Protein AF-A0A524AMK2-F1 (afdb_monomer_lite)

Foldseek 3Di:
DPPLVVVLVLLVVLCVVPVPDQLVVSQVVCCVPPVDGDDSVSSVVSCVVVVSHPDSPVVVVVVVVVVVCVVPPPDPDDDDDDDPDVPSPDDFDWDWDDDPNDIDIDGPDDPPPDD

Radius of gyration: 29.1 Å; chains: 1; bounding box: 71×44×51 Å

Secondary structure (DSSP, 8-state):
--HHHHHHHHHHHHHHH-TT--HHHHHHHHHHHHS----HHHHHHHHHHTT--S-HHHHHHHHHHHHHHHHS----S------SSTTTT-----EEEEETTEEEEE---------

pLDDT: mean 81.06, std 16.81, range [37.31, 97.0]

Sequence (115 aa):
MGGTLIQEERIRHLRNRHPYYGKKKLKVLYEKEYSEEISTWKIKRVIRRHKLYPDKRKADKISRKRARARQKPRKRITPLVKEGRPCFLFHIDTIVIYWDSLKRSILPQWTTLAS

Structure (mmCIF, N/CA/C/O backbone):
data_AF-A0A524AMK2-F1
#
_entry.id   AF-A0A524AMK2-F1
#
loop_
_atom_site.group_PDB
_atom_site.id
_atom_site.type_symbol
_atom_site.label_atom_id
_atom_site.label_alt_id
_atom_site.label_comp_id
_atom_site.label_asym_id
_atom_site.label_entity_id
_atom_site.label_seq_id
_atom_site.pdbx_PDB_ins_code
_atom_site.Cartn_x
_atom_site.Cartn_y
_atom_site.Cartn_z
_atom_site.occupancy
_atom_site.B_iso_or_equiv
_atom_site.auth_seq_id
_atom_site.auth_comp_id
_atom_site.auth_asym_id
_atom_site.auth_atom_id
_atom_site.pdbx_PDB_model_num
ATOM 1 N N . MET A 1 1 ? -4.820 -16.953 15.988 1.00 42.00 1 MET A N 1
ATOM 2 C CA . MET A 1 1 ? -4.790 -16.011 14.838 1.00 42.00 1 MET A CA 1
ATOM 3 C C . MET A 1 1 ? -6.073 -15.153 14.744 1.00 42.00 1 MET A C 1
ATOM 5 O O . MET A 1 1 ? -6.616 -14.991 13.661 1.00 42.00 1 MET A O 1
ATOM 9 N N . GLY A 1 2 ? -6.575 -14.587 15.855 1.00 48.44 2 GLY A N 1
ATOM 10 C CA . GLY A 1 2 ? -7.892 -13.910 15.891 1.00 48.44 2 GLY A CA 1
ATOM 11 C C . GLY A 1 2 ? -7.872 -12.379 15.752 1.00 48.44 2 GLY A C 1
ATOM 12 O O . GLY A 1 2 ? -8.796 -11.802 15.186 1.00 48.44 2 GLY A O 1
ATOM 13 N N . GLY A 1 3 ? -6.800 -11.701 16.183 1.00 62.31 3 GLY A N 1
ATOM 14 C CA . GLY A 1 3 ? -6.765 -10.226 16.212 1.00 62.31 3 GLY A CA 1
ATOM 15 C C . GLY A 1 3 ? -6.806 -9.556 14.832 1.00 62.31 3 GLY A C 1
ATOM 16 O O . GLY A 1 3 ? -7.212 -8.408 14.687 1.00 62.31 3 GLY A O 1
ATOM 17 N N . THR A 1 4 ? -6.430 -10.278 13.776 1.00 75.50 4 THR A N 1
ATOM 18 C CA . THR A 1 4 ? -6.281 -9.708 12.433 1.00 75.50 4 THR A CA 1
ATOM 19 C C . THR A 1 4 ? -7.614 -9.448 11.726 1.00 75.50 4 THR A C 1
ATOM 21 O O . THR A 1 4 ? -7.693 -8.507 10.935 1.00 75.50 4 THR A O 1
ATOM 24 N N . LEU A 1 5 ? -8.638 -10.265 11.998 1.00 86.94 5 LEU A N 1
ATOM 25 C CA . LEU A 1 5 ? -9.958 -10.165 11.363 1.00 86.94 5 LEU A CA 1
ATOM 26 C C . LEU A 1 5 ? -10.779 -9.016 11.955 1.00 86.94 5 LEU A C 1
ATOM 28 O O . LEU A 1 5 ? -11.354 -8.230 11.205 1.00 86.94 5 LEU A O 1
ATOM 32 N N . ILE A 1 6 ? -10.730 -8.854 13.280 1.00 92.81 6 ILE A N 1
ATOM 33 C CA . ILE A 1 6 ? -11.409 -7.766 13.998 1.00 92.81 6 ILE A CA 1
ATOM 34 C C . ILE A 1 6 ? -10.860 -6.405 13.548 1.00 92.81 6 ILE A C 1
ATOM 36 O O . ILE A 1 6 ? -11.624 -5.509 13.189 1.00 92.81 6 ILE A O 1
ATOM 40 N N . GLN A 1 7 ? -9.531 -6.254 13.473 1.00 92.88 7 GLN A N 1
ATOM 41 C CA . GLN A 1 7 ? -8.903 -5.039 12.935 1.00 92.88 7 GLN A CA 1
ATOM 42 C C . GLN A 1 7 ? -9.348 -4.754 11.492 1.00 92.88 7 GLN A C 1
ATOM 44 O O . GLN A 1 7 ? -9.577 -3.606 11.110 1.00 92.88 7 GLN A O 1
ATOM 49 N N . GLU A 1 8 ? -9.462 -5.796 10.666 1.00 94.50 8 GLU A N 1
ATOM 50 C CA . GLU A 1 8 ? -9.892 -5.672 9.274 1.00 94.50 8 GLU A CA 1
ATOM 51 C C . GLU A 1 8 ? -11.348 -5.192 9.181 1.00 94.50 8 GLU A C 1
ATOM 53 O O . GLU A 1 8 ? -11.632 -4.284 8.399 1.00 94.50 8 GLU A O 1
ATOM 58 N N . GLU A 1 9 ? -12.248 -5.711 10.015 1.00 94.56 9 GLU A N 1
ATOM 59 C CA . GLU A 1 9 ? -13.633 -5.237 10.149 1.00 94.56 9 GLU A CA 1
ATOM 60 C C . GLU A 1 9 ? -13.740 -3.791 10.603 1.00 94.56 9 GLU A C 1
ATOM 62 O O . GLU A 1 9 ? -14.403 -2.991 9.939 1.00 94.56 9 GLU A O 1
ATOM 67 N N . ARG A 1 10 ? -13.024 -3.425 11.664 1.00 95.12 10 ARG A N 1
ATOM 68 C CA . ARG A 1 10 ? -12.977 -2.048 12.170 1.00 95.12 10 ARG A CA 1
ATOM 69 C C . ARG A 1 10 ? -12.504 -1.070 11.094 1.00 95.12 10 ARG A C 1
ATOM 71 O O . ARG A 1 10 ? -13.116 -0.022 10.890 1.00 95.12 10 ARG A O 1
ATOM 78 N N . ILE A 1 11 ? -11.472 -1.431 10.321 1.00 95.31 11 ILE A N 1
ATOM 79 C CA . ILE A 1 11 ? -11.009 -0.615 9.186 1.00 95.31 11 ILE A CA 1
ATOM 80 C C . ILE A 1 11 ? -12.083 -0.511 8.095 1.00 95.31 11 ILE A C 1
ATOM 82 O O . ILE A 1 11 ? -12.270 0.576 7.542 1.00 95.31 11 ILE A O 1
ATOM 86 N N . ARG A 1 12 ? -12.781 -1.608 7.759 1.00 95.38 12 ARG A N 1
ATOM 87 C CA . ARG A 1 12 ? -13.887 -1.578 6.782 1.00 95.38 12 ARG A CA 1
ATOM 88 C C . ARG A 1 12 ? -14.986 -0.620 7.244 1.00 95.38 12 ARG A C 1
ATOM 90 O O . ARG A 1 12 ? -15.415 0.227 6.463 1.00 95.38 12 ARG A O 1
ATOM 97 N N . HIS A 1 13 ? -15.372 -0.701 8.514 1.00 95.25 13 HIS A N 1
ATOM 98 C CA . HIS A 1 13 ? -16.393 0.155 9.110 1.00 95.25 13 HIS A CA 1
ATOM 99 C C . HIS A 1 13 ? -15.987 1.640 9.096 1.00 95.25 13 HIS A C 1
ATOM 101 O O . HIS A 1 13 ? -16.718 2.483 8.574 1.00 95.25 13 HIS A O 1
ATOM 107 N N . LEU A 1 14 ? -14.775 1.966 9.562 1.00 95.56 14 LEU A N 1
ATOM 108 C CA . LEU A 1 14 ? -14.223 3.328 9.509 1.00 95.56 14 LEU A CA 1
ATOM 109 C C . LEU A 1 14 ? -14.156 3.881 8.083 1.00 95.56 14 LEU A C 1
ATOM 111 O O . LEU A 1 14 ? -14.456 5.052 7.848 1.00 95.56 14 LEU A O 1
ATOM 115 N N . ARG A 1 15 ? -13.771 3.046 7.115 1.00 94.75 15 ARG A N 1
ATOM 116 C CA . ARG A 1 15 ? -13.674 3.452 5.712 1.00 94.75 15 ARG A CA 1
ATOM 117 C C . ARG A 1 15 ? -15.039 3.737 5.090 1.00 94.75 15 ARG A C 1
ATOM 119 O O . ARG A 1 15 ? -15.126 4.653 4.278 1.00 94.75 15 ARG A O 1
ATOM 126 N N . ASN A 1 16 ? -16.067 2.979 5.465 1.00 93.50 16 ASN A N 1
ATOM 127 C CA . ASN A 1 16 ? -17.433 3.199 4.997 1.00 93.50 16 ASN A CA 1
ATOM 128 C C . ASN A 1 16 ? -18.031 4.488 5.579 1.00 93.50 16 ASN A C 1
ATOM 130 O O . ASN A 1 16 ? -18.644 5.242 4.831 1.00 93.50 16 ASN A O 1
ATOM 134 N N . ARG A 1 17 ? -17.787 4.791 6.865 1.00 95.06 17 ARG A N 1
ATOM 135 C CA . ARG A 1 17 ? -18.200 6.069 7.483 1.00 95.06 17 ARG A CA 1
ATOM 136 C C . ARG A 1 17 ? -17.445 7.274 6.913 1.00 95.06 17 ARG A C 1
ATOM 138 O O . ARG A 1 17 ? -18.022 8.342 6.734 1.00 95.06 17 ARG A O 1
ATOM 145 N N . HIS A 1 18 ? -16.159 7.108 6.593 1.00 94.81 18 HIS A N 1
ATOM 146 C CA . HIS A 1 18 ? -15.297 8.185 6.092 1.00 94.81 18 HIS A CA 1
ATOM 147 C C . HIS A 1 18 ? -14.610 7.821 4.762 1.00 94.81 18 HIS A C 1
ATOM 149 O O . HIS A 1 18 ? -13.387 7.612 4.714 1.00 94.81 18 HIS A O 1
ATOM 155 N N . PRO A 1 19 ? -15.359 7.790 3.643 1.00 91.81 19 PRO A N 1
ATOM 156 C CA . PRO A 1 19 ? -14.837 7.340 2.353 1.00 91.81 19 PRO A CA 1
ATOM 157 C C . PRO A 1 19 ? -13.667 8.207 1.854 1.00 91.81 19 PRO A C 1
ATOM 159 O O . PRO A 1 19 ? -12.672 7.688 1.339 1.00 91.81 19 PRO A O 1
ATOM 162 N N . TYR A 1 20 ? -13.723 9.523 2.061 1.00 93.50 20 TYR A N 1
ATOM 163 C CA . TYR A 1 20 ? -12.722 10.469 1.550 1.00 93.50 20 TYR A CA 1
ATOM 164 C C . TYR A 1 20 ? -11.467 10.603 2.421 1.00 93.50 20 TYR A C 1
ATOM 166 O O . TYR A 1 20 ? -10.501 11.256 2.022 1.00 93.50 20 TYR A O 1
ATOM 174 N N . TYR A 1 21 ? -11.427 9.980 3.600 1.00 94.44 21 TYR A N 1
ATOM 175 C CA . TYR A 1 21 ? -10.309 10.170 4.521 1.00 94.44 21 TYR A CA 1
ATOM 176 C C . TYR A 1 21 ? -9.077 9.379 4.087 1.00 94.44 21 TYR A C 1
ATOM 178 O O . TYR A 1 21 ? -9.145 8.231 3.656 1.00 94.44 21 TYR A O 1
ATOM 186 N N . GLY A 1 22 ? -7.904 10.001 4.188 1.00 92.12 22 GLY A N 1
ATOM 187 C CA . GLY A 1 22 ? -6.638 9.328 3.917 1.00 92.12 22 GLY A CA 1
ATOM 188 C C . GLY A 1 22 ? -6.249 8.356 5.034 1.00 92.12 22 GLY A C 1
ATOM 189 O O . GLY A 1 22 ? -6.708 8.465 6.167 1.00 92.12 22 GLY A O 1
ATOM 190 N N . LYS A 1 23 ? -5.300 7.458 4.743 1.00 92.81 23 LYS A N 1
ATOM 191 C CA . LYS A 1 23 ? -4.764 6.480 5.712 1.00 92.81 23 LYS A CA 1
ATOM 192 C C . LYS A 1 23 ? -4.260 7.095 7.031 1.00 92.81 23 LYS A C 1
ATOM 194 O O . LYS A 1 23 ? -4.332 6.434 8.053 1.00 92.81 23 LYS A O 1
ATOM 199 N N . LYS A 1 24 ? -3.747 8.336 7.004 1.00 95.94 24 LYS A N 1
ATOM 200 C CA . LYS A 1 24 ? -3.266 9.047 8.203 1.00 95.94 24 LYS A CA 1
ATOM 201 C C . LYS A 1 24 ? -4.431 9.459 9.110 1.00 95.94 24 LYS A C 1
ATOM 203 O O . LYS A 1 24 ? -4.402 9.156 10.290 1.00 95.94 24 LYS A O 1
ATOM 208 N N . LYS A 1 25 ? -5.482 10.063 8.540 1.00 96.50 25 LYS A N 1
ATOM 209 C CA . LYS A 1 25 ? -6.698 10.432 9.285 1.00 96.50 25 LYS A CA 1
ATOM 210 C C . LYS A 1 25 ? -7.412 9.199 9.845 1.00 96.50 25 LYS A C 1
ATOM 212 O O . LYS A 1 25 ? -7.840 9.209 10.987 1.00 96.50 25 LYS A O 1
ATOM 217 N N . LEU A 1 26 ? -7.482 8.121 9.058 1.00 95.81 26 LEU A N 1
ATOM 218 C CA . LEU A 1 26 ? -8.061 6.855 9.513 1.00 95.81 26 LEU A CA 1
ATOM 219 C C . LEU A 1 26 ? -7.263 6.212 10.659 1.00 95.81 26 LEU A C 1
ATOM 221 O O . LEU A 1 26 ? -7.884 5.613 11.522 1.00 95.81 26 LEU A O 1
ATOM 225 N N . LYS A 1 27 ? -5.926 6.353 10.690 1.00 97.00 27 LYS A N 1
ATOM 226 C CA . LYS A 1 27 ? -5.097 5.891 11.820 1.00 97.00 27 LYS A CA 1
ATOM 227 C C . LYS A 1 27 ? -5.489 6.616 13.113 1.00 97.00 27 LYS A C 1
ATOM 229 O O . LYS A 1 27 ? -5.815 5.954 14.084 1.00 97.00 27 LYS A O 1
ATOM 234 N N . VAL A 1 28 ? -5.554 7.949 13.073 1.00 96.88 28 VAL A N 1
ATOM 235 C CA . VAL A 1 28 ? -5.929 8.773 14.239 1.00 96.88 28 VAL A CA 1
ATOM 236 C C . VAL A 1 28 ? -7.330 8.424 14.754 1.00 96.88 28 VAL A C 1
ATOM 238 O O . VAL A 1 28 ? -7.535 8.299 15.955 1.00 96.88 28 VAL A O 1
ATOM 241 N N . LEU A 1 29 ? -8.302 8.233 13.855 1.00 96.44 29 LEU A N 1
ATOM 242 C CA . LEU A 1 29 ? -9.655 7.826 14.253 1.00 96.44 29 LEU A CA 1
ATOM 243 C C . LEU A 1 29 ? -9.689 6.420 14.858 1.00 96.44 29 LEU A C 1
ATOM 245 O O . LEU A 1 29 ? -10.411 6.200 15.822 1.00 96.44 29 LEU A O 1
ATOM 249 N N . TYR A 1 30 ? -8.913 5.489 14.301 1.00 96.56 30 TYR A N 1
ATOM 250 C CA . TYR A 1 30 ? -8.821 4.127 14.817 1.00 96.56 30 TYR A CA 1
ATOM 251 C C . TYR A 1 30 ? -8.262 4.113 16.244 1.00 96.56 30 TYR A C 1
ATOM 253 O O . TYR A 1 30 ? -8.856 3.501 17.124 1.00 96.56 30 TYR A O 1
ATOM 261 N N . GLU A 1 31 ? -7.167 4.835 16.482 1.00 96.12 31 GLU A N 1
ATOM 262 C CA . GLU A 1 31 ? -6.553 4.959 17.810 1.00 96.12 31 GLU A CA 1
ATOM 263 C C . GLU A 1 31 ? -7.505 5.600 18.820 1.00 96.12 31 GLU A C 1
ATOM 265 O O . GLU A 1 31 ? -7.586 5.152 19.958 1.00 96.12 31 GLU A O 1
ATOM 270 N N . LYS A 1 32 ? -8.277 6.606 18.394 1.00 96.25 32 LYS A N 1
ATOM 271 C CA . LYS A 1 32 ? -9.258 7.272 19.256 1.00 96.25 32 LYS A CA 1
ATOM 272 C C . LYS A 1 32 ? -10.451 6.378 19.619 1.00 96.25 32 LYS A C 1
ATOM 274 O O . LYS A 1 32 ? -10.952 6.482 20.729 1.00 96.25 32 LYS A O 1
ATOM 279 N N . GLU A 1 33 ? -10.936 5.554 18.690 1.00 96.25 33 GLU A N 1
ATOM 280 C CA . GLU A 1 33 ? -12.153 4.745 18.880 1.00 96.25 33 GLU A CA 1
ATOM 281 C C . GLU A 1 33 ? -11.876 3.380 19.526 1.00 96.25 33 GLU A C 1
ATOM 283 O O . GLU A 1 33 ? -12.716 2.880 20.268 1.00 96.25 33 GLU A O 1
ATOM 288 N N . TYR A 1 34 ? -10.711 2.780 19.264 1.00 94.06 34 TYR A N 1
ATOM 289 C CA . TYR A 1 34 ? -10.377 1.426 19.728 1.00 94.06 34 TYR A CA 1
ATOM 290 C C . TYR A 1 34 ? -9.195 1.373 20.701 1.00 94.06 34 TYR A C 1
ATOM 292 O O . TYR A 1 34 ? -8.828 0.275 21.115 1.00 94.06 34 TYR A O 1
ATOM 300 N N . SER A 1 35 ? -8.586 2.520 21.036 1.00 94.00 35 SER A N 1
ATOM 301 C CA . SER A 1 35 ? -7.430 2.629 21.946 1.00 94.00 35 SER A CA 1
ATOM 302 C C . SER A 1 35 ? -6.275 1.683 21.592 1.00 94.00 35 SER A C 1
ATOM 304 O O . SER A 1 35 ? -5.538 1.217 22.454 1.00 94.00 35 SER A O 1
ATOM 306 N N . GLU A 1 36 ? -6.123 1.392 20.301 1.00 93.56 36 GLU A N 1
ATOM 307 C CA . GLU A 1 36 ? -5.171 0.426 19.764 1.00 93.56 36 GLU A CA 1
ATOM 308 C C . GLU A 1 36 ? -4.392 1.080 18.619 1.00 93.56 36 GLU A C 1
ATOM 310 O O . GLU A 1 36 ? -4.980 1.688 17.719 1.00 93.56 36 GLU A O 1
ATOM 315 N N . GLU A 1 37 ? -3.065 0.939 18.621 1.00 92.38 37 GLU A N 1
ATOM 316 C CA . GLU A 1 37 ? -2.243 1.435 17.522 1.00 92.38 37 GLU A CA 1
ATOM 317 C C . GLU A 1 37 ? -2.354 0.523 16.295 1.00 92.38 37 GLU A C 1
ATOM 319 O O . GLU A 1 37 ? -2.238 -0.703 16.362 1.00 92.38 37 GLU A O 1
ATOM 324 N N . ILE A 1 38 ? -2.503 1.142 15.122 1.00 93.88 38 ILE A N 1
ATOM 325 C CA . ILE A 1 38 ? -2.486 0.428 13.851 1.00 93.88 38 ILE A CA 1
ATOM 326 C C . ILE A 1 38 ? -1.540 1.075 12.847 1.00 93.88 38 ILE A C 1
ATOM 328 O O . ILE A 1 38 ? -1.508 2.290 12.628 1.00 93.88 38 ILE A O 1
ATOM 332 N N . SER A 1 39 ? -0.774 0.240 12.143 1.00 94.12 39 SER A N 1
ATOM 333 C CA . SER A 1 39 ? 0.104 0.749 11.097 1.00 94.12 39 SER A CA 1
ATOM 334 C C . SER A 1 39 ? -0.710 1.310 9.924 1.00 94.12 39 SER A C 1
ATOM 336 O O . SER A 1 39 ? -1.646 0.693 9.402 1.00 94.12 39 SER A O 1
ATOM 338 N N . THR A 1 40 ? -0.294 2.470 9.403 1.00 95.38 40 THR A N 1
ATOM 339 C CA . THR A 1 40 ? -0.928 3.052 8.200 1.00 95.38 40 THR A CA 1
ATOM 340 C C . THR A 1 40 ? -0.853 2.115 6.988 1.00 95.38 40 THR A C 1
ATOM 342 O O . THR A 1 40 ? -1.645 2.219 6.044 1.00 95.38 40 THR A O 1
ATOM 345 N N . TRP A 1 41 ? 0.114 1.196 7.000 1.00 94.62 41 TRP A N 1
ATOM 346 C CA . TRP A 1 41 ? 0.315 0.193 5.971 1.00 94.62 41 TRP A CA 1
ATOM 347 C C . TRP A 1 41 ? -0.744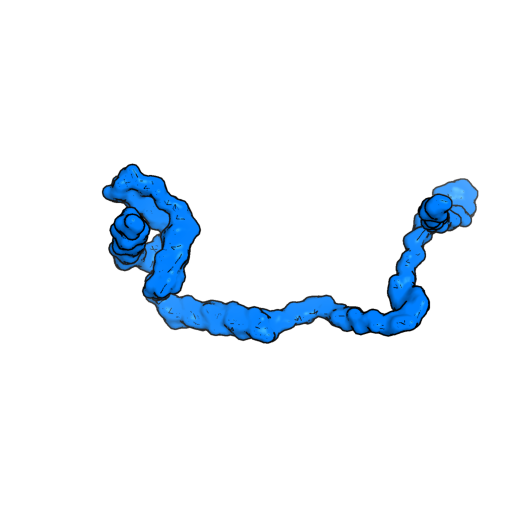 -0.915 6.053 1.00 94.62 41 TRP A C 1
ATOM 349 O O . TRP A 1 41 ? -1.284 -1.300 5.014 1.00 94.62 41 TRP A O 1
ATOM 359 N N . LYS A 1 42 ? -1.133 -1.348 7.261 1.00 93.81 42 LYS A N 1
ATOM 360 C CA . LYS A 1 42 ? -2.249 -2.280 7.487 1.00 93.81 42 LYS A CA 1
ATOM 361 C C . LYS A 1 42 ? -3.566 -1.716 6.953 1.00 93.81 42 LYS A C 1
ATOM 363 O O . LYS A 1 42 ? -4.208 -2.376 6.137 1.00 93.81 42 LYS A O 1
ATOM 368 N N . ILE A 1 43 ? -3.894 -0.463 7.282 1.00 94.75 43 ILE A N 1
ATOM 369 C CA . ILE A 1 43 ? -5.071 0.245 6.738 1.00 94.75 43 ILE A CA 1
ATOM 370 C C . ILE A 1 43 ? -5.036 0.253 5.203 1.00 94.75 43 ILE A C 1
ATOM 372 O O . ILE A 1 43 ? -6.005 -0.113 4.534 1.00 94.75 43 ILE A O 1
ATOM 376 N N . LYS A 1 44 ? -3.891 0.623 4.613 1.00 94.19 44 LYS A N 1
ATOM 377 C CA . LYS A 1 44 ? -3.718 0.644 3.152 1.00 94.19 44 LYS A CA 1
ATOM 378 C C . LYS A 1 44 ? -3.888 -0.748 2.530 1.00 94.19 44 LYS A C 1
ATOM 380 O O . LYS A 1 44 ? -4.454 -0.841 1.440 1.00 94.19 44 LYS A O 1
ATOM 385 N N . ARG A 1 45 ? -3.400 -1.812 3.180 1.00 94.38 45 ARG A N 1
ATOM 386 C CA . ARG A 1 45 ? -3.544 -3.203 2.719 1.00 94.38 45 ARG A CA 1
ATOM 387 C C . ARG A 1 45 ? -5.018 -3.616 2.709 1.00 94.38 45 ARG A C 1
ATOM 389 O O . ARG A 1 45 ? -5.473 -4.112 1.682 1.00 94.38 45 ARG A O 1
ATOM 396 N N . VAL A 1 46 ? -5.765 -3.333 3.778 1.00 94.69 46 VAL A N 1
ATOM 397 C CA . VAL A 1 46 ? -7.203 -3.649 3.883 1.00 94.69 46 VAL A CA 1
ATOM 398 C C . VAL A 1 46 ? -8.019 -2.913 2.817 1.00 94.69 46 VAL A C 1
ATOM 400 O O . VAL A 1 46 ? -8.742 -3.553 2.056 1.00 94.69 46 VAL A O 1
ATOM 403 N N . ILE A 1 47 ? -7.829 -1.596 2.659 1.00 93.62 47 ILE A N 1
ATOM 404 C CA . ILE A 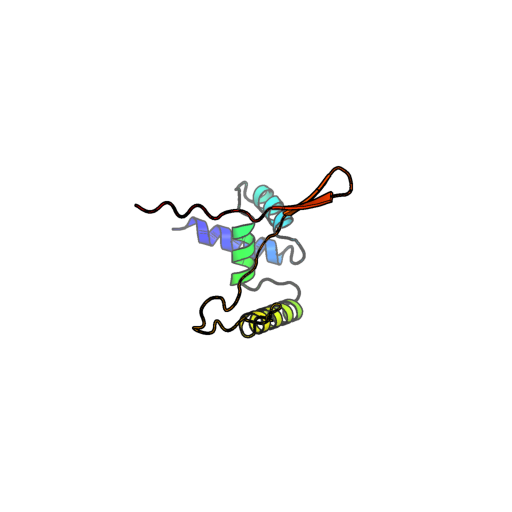1 47 ? -8.534 -0.805 1.629 1.00 93.62 47 ILE A CA 1
ATOM 405 C C . ILE A 1 47 ? -8.275 -1.359 0.220 1.00 93.62 47 ILE A C 1
ATOM 407 O O . ILE A 1 47 ? -9.189 -1.403 -0.601 1.00 93.62 47 ILE A O 1
ATOM 411 N N . ARG A 1 48 ? -7.039 -1.790 -0.074 1.00 91.94 48 ARG A N 1
ATOM 412 C CA . ARG A 1 48 ? -6.684 -2.387 -1.374 1.00 91.94 48 ARG A CA 1
ATOM 413 C C . ARG A 1 48 ? -7.329 -3.753 -1.580 1.00 91.94 48 ARG A C 1
ATOM 415 O O . ARG A 1 48 ? -7.830 -4.000 -2.671 1.00 91.94 48 ARG A O 1
ATOM 422 N N . ARG A 1 49 ? -7.299 -4.617 -0.560 1.00 92.75 49 ARG A N 1
ATOM 423 C CA . ARG A 1 49 ? -7.858 -5.976 -0.614 1.00 92.75 49 ARG A CA 1
ATOM 424 C C . ARG A 1 49 ? -9.362 -5.943 -0.885 1.00 92.75 49 ARG A C 1
ATOM 426 O O . ARG A 1 49 ? -9.826 -6.642 -1.774 1.00 92.75 49 ARG A O 1
ATOM 433 N N . HIS A 1 50 ? -10.080 -5.057 -0.194 1.00 92.12 50 HIS A N 1
ATOM 434 C CA . HIS A 1 50 ? -11.538 -4.904 -0.299 1.00 92.12 50 HIS A CA 1
ATOM 435 C C . HIS A 1 50 ? -11.995 -3.863 -1.329 1.00 92.12 50 HIS A C 1
ATOM 437 O O . HIS A 1 50 ? -13.184 -3.590 -1.444 1.00 92.12 50 HIS A O 1
ATOM 443 N N . LYS A 1 51 ? -11.065 -3.249 -2.075 1.00 90.94 51 LYS A N 1
ATOM 444 C CA . LYS A 1 51 ? -11.347 -2.217 -3.092 1.00 90.94 51 LYS A CA 1
ATOM 445 C C . LYS A 1 51 ? -12.246 -1.069 -2.583 1.00 90.94 51 LYS A C 1
ATOM 447 O O . LYS A 1 51 ? -13.093 -0.564 -3.320 1.00 90.94 51 LYS A O 1
ATOM 452 N N . LEU A 1 52 ? -12.035 -0.617 -1.342 1.00 91.94 52 LEU A N 1
ATOM 453 C CA . LEU A 1 52 ? -12.845 0.417 -0.670 1.00 91.94 52 LEU A CA 1
ATOM 454 C C . L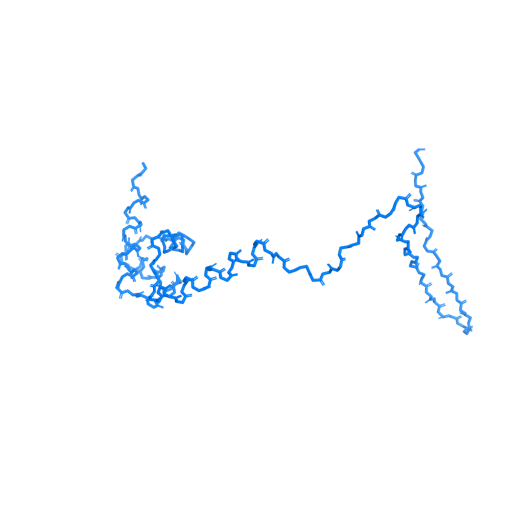EU A 1 52 ? -12.470 1.843 -1.115 1.00 91.94 52 LEU A C 1
ATOM 456 O O . LEU A 1 52 ? -12.002 2.682 -0.333 1.00 91.94 52 LEU A O 1
ATOM 460 N N . TYR A 1 53 ? -12.620 2.111 -2.407 1.00 90.25 53 TYR A N 1
ATOM 461 C CA . TYR A 1 53 ? -12.352 3.411 -3.016 1.00 90.25 53 TYR A CA 1
ATOM 462 C C . TYR A 1 53 ? -13.658 4.196 -3.200 1.00 90.25 53 TYR A C 1
ATOM 464 O O . TYR A 1 53 ? -14.606 3.619 -3.726 1.00 90.25 53 TYR A O 1
ATOM 472 N N . PRO A 1 54 ? -13.704 5.496 -2.836 1.00 88.25 54 PRO A N 1
ATOM 473 C CA . PRO A 1 54 ? -14.893 6.336 -3.025 1.00 88.25 54 PRO A CA 1
ATOM 474 C C . PRO A 1 54 ? -15.336 6.373 -4.484 1.00 88.25 54 PRO A C 1
ATOM 476 O O . PRO A 1 54 ? -16.505 6.198 -4.793 1.00 88.25 54 PRO A O 1
ATOM 479 N N . ASP A 1 55 ? -14.367 6.522 -5.388 1.00 91.38 55 ASP A N 1
ATOM 480 C CA . ASP A 1 55 ? -14.584 6.485 -6.827 1.00 91.38 55 ASP A CA 1
ATOM 481 C C . ASP A 1 55 ? -13.904 5.243 -7.415 1.00 91.38 55 ASP A C 1
ATOM 483 O O . ASP A 1 55 ? -12.698 5.224 -7.701 1.00 91.38 55 ASP A O 1
ATOM 487 N N . LYS A 1 56 ? -14.699 4.179 -7.570 1.00 88.62 56 LYS A N 1
ATOM 488 C CA . LYS A 1 56 ? -14.252 2.898 -8.133 1.00 88.62 56 LYS A CA 1
ATOM 489 C C . LYS A 1 56 ? -13.750 3.063 -9.571 1.00 88.62 56 LYS A C 1
ATOM 491 O O . LYS A 1 56 ? -12.709 2.509 -9.918 1.00 88.62 56 LYS A O 1
ATOM 496 N N . ARG A 1 57 ? -14.417 3.892 -10.388 1.00 91.00 57 ARG A N 1
ATOM 497 C CA . ARG A 1 57 ? -14.058 4.111 -11.802 1.00 91.00 57 ARG A CA 1
ATOM 498 C C . ARG A 1 57 ? -12.676 4.752 -11.927 1.00 91.00 57 ARG A C 1
ATOM 500 O O . ARG A 1 57 ? -11.844 4.283 -12.710 1.00 91.00 57 ARG A O 1
ATOM 507 N N . LYS A 1 58 ? -12.388 5.786 -11.128 1.00 91.69 58 LYS A N 1
ATOM 508 C CA . LYS A 1 58 ? -11.051 6.410 -11.088 1.00 91.69 58 LYS A CA 1
ATOM 509 C C . LYS A 1 58 ? -9.990 5.439 -10.581 1.00 91.69 58 LYS A C 1
ATOM 511 O O . LYS A 1 58 ? -8.909 5.364 -11.171 1.00 91.69 58 LYS A O 1
ATOM 516 N N . ALA A 1 59 ? -10.285 4.681 -9.525 1.00 90.31 59 ALA A N 1
ATOM 517 C CA . ALA A 1 59 ? -9.354 3.695 -8.978 1.00 90.31 59 ALA A CA 1
ATOM 518 C C . ALA A 1 59 ? -8.991 2.616 -10.012 1.00 90.31 59 ALA A C 1
ATOM 520 O O . ALA A 1 59 ? -7.807 2.323 -10.207 1.00 90.31 59 ALA A O 1
ATOM 521 N N . ASP A 1 60 ? -9.981 2.105 -10.741 1.00 91.88 60 ASP A N 1
ATOM 522 C CA . ASP A 1 60 ? -9.782 1.123 -11.805 1.00 91.88 60 ASP A CA 1
ATOM 523 C C . ASP A 1 60 ? -8.980 1.701 -12.967 1.00 91.88 60 ASP A C 1
ATOM 525 O O . ASP A 1 60 ? -8.036 1.064 -13.437 1.00 91.88 60 ASP A O 1
ATOM 529 N N . LYS A 1 61 ? -9.276 2.934 -13.398 1.00 94.69 61 LYS A N 1
ATOM 530 C CA . LYS A 1 61 ? -8.497 3.628 -14.437 1.00 94.69 61 LYS A CA 1
ATOM 531 C C . LYS A 1 61 ? -7.019 3.726 -14.047 1.00 94.69 61 LYS A C 1
ATOM 533 O O . LYS A 1 61 ? -6.144 3.399 -14.852 1.00 94.69 61 LYS A O 1
ATOM 538 N N . ILE A 1 62 ? -6.728 4.117 -12.805 1.00 92.06 62 ILE A N 1
ATOM 539 C CA . ILE A 1 62 ? -5.357 4.202 -12.275 1.00 92.06 62 ILE A CA 1
ATOM 540 C C . ILE A 1 62 ? -4.710 2.813 -12.192 1.00 92.06 62 ILE A C 1
ATOM 542 O O . ILE A 1 62 ? -3.542 2.664 -12.557 1.00 92.06 62 ILE A O 1
ATOM 546 N N . SER A 1 63 ? -5.446 1.797 -11.735 1.00 89.69 63 SER A N 1
ATOM 547 C CA . SER A 1 63 ? -4.960 0.415 -11.654 1.00 89.69 63 SER A CA 1
ATOM 548 C C . SER A 1 63 ? -4.573 -0.119 -13.034 1.00 89.69 63 SER A C 1
ATOM 550 O O . SER A 1 63 ? -3.435 -0.546 -13.232 1.00 89.69 63 SER A O 1
ATOM 552 N N . ARG A 1 64 ? -5.460 0.028 -14.027 1.00 92.94 64 ARG A N 1
ATOM 553 C CA . ARG A 1 64 ? -5.214 -0.358 -15.425 1.00 92.94 64 ARG A CA 1
ATOM 554 C C . ARG A 1 64 ? -4.029 0.398 -16.025 1.00 92.94 64 ARG A C 1
ATOM 556 O O . ARG A 1 64 ? -3.220 -0.206 -16.722 1.00 92.94 64 ARG A O 1
ATOM 563 N N . LYS A 1 65 ? -3.893 1.703 -15.748 1.00 92.44 65 LYS A N 1
ATOM 564 C CA . LYS A 1 65 ? -2.735 2.506 -16.190 1.00 92.44 65 LYS A CA 1
ATOM 565 C C . LYS A 1 65 ? -1.426 1.950 -15.621 1.00 92.44 65 LYS A C 1
ATOM 567 O O . LYS A 1 65 ? -0.459 1.787 -16.358 1.00 92.44 65 LYS A O 1
ATOM 572 N N . ARG A 1 66 ? -1.398 1.623 -14.325 1.00 90.44 66 ARG A N 1
ATOM 573 C CA . ARG A 1 66 ? -0.220 1.039 -13.659 1.00 90.44 66 ARG A CA 1
ATOM 574 C C . ARG A 1 66 ? 0.102 -0.367 -14.164 1.00 90.44 66 ARG A C 1
ATOM 576 O O . ARG A 1 66 ? 1.275 -0.666 -14.344 1.00 90.44 66 ARG A O 1
ATOM 583 N N . ALA A 1 67 ? -0.905 -1.206 -14.400 1.00 91.56 67 ALA A N 1
ATOM 584 C CA . ALA A 1 67 ? -0.715 -2.546 -14.956 1.00 91.56 67 ALA A CA 1
ATOM 585 C C . ALA A 1 67 ? -0.069 -2.485 -16.349 1.00 91.56 67 ALA A C 1
ATOM 587 O O . ALA A 1 67 ? 0.953 -3.126 -16.571 1.00 91.56 67 ALA A O 1
ATOM 588 N N . ARG A 1 68 ? -0.579 -1.619 -17.237 1.00 91.00 68 ARG A N 1
ATOM 589 C CA . ARG A 1 68 ? 0.009 -1.387 -18.567 1.00 91.00 68 ARG A CA 1
ATOM 590 C C . ARG A 1 68 ? 1.455 -0.893 -18.496 1.00 91.00 68 ARG A C 1
ATOM 592 O O . ARG A 1 68 ? 2.310 -1.416 -19.199 1.00 91.00 68 ARG A O 1
ATOM 599 N N . ALA A 1 69 ? 1.742 0.061 -17.609 1.00 89.50 69 ALA A N 1
ATOM 600 C CA . ALA A 1 69 ? 3.100 0.572 -17.416 1.00 89.50 69 ALA A CA 1
ATOM 601 C C . ALA A 1 69 ? 4.084 -0.491 -16.890 1.00 89.50 69 ALA A C 1
ATOM 603 O O . ALA A 1 69 ? 5.272 -0.402 -17.172 1.00 89.50 69 ALA A O 1
ATOM 604 N N . ARG A 1 70 ? 3.605 -1.486 -16.129 1.00 88.25 70 ARG A N 1
ATOM 605 C CA . ARG A 1 70 ? 4.422 -2.623 -15.669 1.00 88.25 70 ARG A CA 1
ATOM 606 C C . ARG A 1 70 ? 4.651 -3.663 -16.760 1.00 88.25 70 ARG A C 1
ATOM 608 O O . ARG A 1 70 ? 5.738 -4.212 -16.822 1.00 88.25 70 ARG A O 1
ATOM 615 N N . GLN A 1 71 ? 3.646 -3.924 -17.597 1.00 89.75 71 GLN A N 1
ATOM 616 C CA . GLN A 1 71 ? 3.765 -4.850 -18.730 1.00 89.75 71 GLN A CA 1
ATOM 617 C C . GLN A 1 71 ? 4.718 -4.317 -19.804 1.00 89.75 71 GLN A C 1
ATOM 619 O O . GLN A 1 71 ? 5.493 -5.071 -20.377 1.00 89.75 71 GLN A O 1
ATOM 624 N N . LYS A 1 72 ? 4.661 -3.009 -20.073 1.00 85.00 72 LYS A N 1
ATOM 625 C CA . LYS A 1 72 ? 5.530 -2.329 -21.038 1.00 85.00 72 LYS A CA 1
ATOM 626 C C . LYS A 1 72 ? 6.260 -1.184 -20.335 1.00 85.00 72 LYS A C 1
ATOM 628 O O . LYS A 1 72 ? 5.843 -0.027 -20.468 1.00 85.00 72 LYS A O 1
ATOM 633 N N . PRO A 1 73 ? 7.307 -1.481 -19.544 1.00 83.75 73 PRO A N 1
ATOM 634 C CA . PRO A 1 73 ? 8.090 -0.439 -18.905 1.00 83.75 73 PRO A CA 1
ATOM 635 C C . PRO A 1 73 ? 8.731 0.423 -19.991 1.00 83.75 73 PRO A C 1
ATOM 637 O O . PRO A 1 73 ? 9.404 -0.072 -20.895 1.00 83.75 73 PRO A O 1
ATOM 640 N N . ARG A 1 74 ? 8.498 1.734 -19.919 1.00 80.06 74 ARG A N 1
ATOM 641 C CA . ARG A 1 74 ? 9.093 2.684 -20.859 1.00 80.06 74 ARG A CA 1
ATOM 642 C C . ARG A 1 74 ? 10.599 2.722 -20.604 1.00 80.06 74 ARG A C 1
ATOM 644 O O . ARG A 1 74 ? 11.031 3.272 -19.592 1.00 80.06 74 ARG A O 1
ATOM 651 N N . LYS A 1 75 ? 11.385 2.134 -21.507 1.00 80.88 75 LYS A N 1
ATOM 652 C CA . LYS A 1 75 ? 12.846 2.256 -21.499 1.00 80.88 75 LYS A CA 1
ATOM 653 C C . LYS A 1 75 ? 13.186 3.720 -21.788 1.00 80.88 75 LYS A C 1
ATOM 655 O O . LYS A 1 75 ? 12.805 4.242 -22.830 1.00 80.88 75 LYS A O 1
ATOM 660 N N . ARG A 1 76 ? 13.791 4.408 -20.817 1.00 79.94 76 ARG A N 1
ATOM 661 C CA . ARG A 1 76 ? 14.224 5.812 -20.961 1.00 79.94 76 ARG A CA 1
ATOM 662 C C . ARG A 1 76 ? 15.627 5.928 -21.546 1.00 79.94 76 ARG A C 1
ATOM 664 O O . ARG A 1 76 ? 15.946 6.952 -22.126 1.00 79.94 76 ARG A O 1
ATOM 671 N N . ILE A 1 77 ? 16.426 4.882 -21.372 1.00 81.94 77 ILE A N 1
ATOM 672 C CA . ILE A 1 77 ? 17.799 4.777 -21.848 1.00 81.94 77 ILE A CA 1
ATOM 673 C C . ILE A 1 77 ? 17.808 3.696 -22.924 1.00 81.94 77 ILE A C 1
ATOM 675 O O . ILE A 1 77 ? 17.187 2.639 -22.742 1.00 81.94 77 ILE A O 1
ATOM 679 N N . THR A 1 78 ? 18.468 3.974 -24.045 1.00 82.12 78 THR A N 1
ATOM 680 C CA . THR A 1 78 ? 18.676 2.998 -25.114 1.00 82.12 78 THR A CA 1
ATOM 681 C C . THR A 1 78 ? 19.485 1.830 -24.548 1.00 82.12 78 THR A C 1
ATOM 683 O O . THR A 1 78 ? 20.559 2.062 -23.994 1.00 82.12 78 THR A O 1
ATOM 686 N N . PRO A 1 79 ? 18.986 0.584 -24.611 1.00 77.19 79 PRO A N 1
ATOM 687 C CA . PRO A 1 79 ? 19.760 -0.557 -24.149 1.00 77.19 79 PRO A CA 1
ATOM 688 C C . PRO A 1 79 ? 21.005 -0.701 -25.030 1.00 77.19 79 PRO A C 1
ATOM 690 O O . PRO A 1 79 ? 20.885 -0.906 -26.235 1.00 77.19 79 PRO A O 1
ATOM 693 N N . LEU A 1 80 ? 22.187 -0.578 -24.425 1.00 79.19 80 LEU A N 1
ATOM 694 C CA . LEU A 1 80 ? 23.453 -0.838 -25.098 1.00 79.19 80 LEU A CA 1
ATOM 695 C C . LEU A 1 80 ? 23.619 -2.354 -25.263 1.00 79.19 80 LEU A C 1
ATOM 697 O O . LEU A 1 80 ? 23.712 -3.083 -24.272 1.00 79.19 80 LEU A O 1
ATOM 701 N N . VAL A 1 81 ? 23.639 -2.828 -26.506 1.00 81.12 81 VAL A N 1
ATOM 702 C CA . VAL A 1 81 ? 23.981 -4.217 -26.831 1.00 81.12 81 VAL A CA 1
ATOM 703 C C . VAL A 1 81 ? 25.501 -4.328 -26.764 1.00 81.12 81 VAL A C 1
ATOM 705 O O . VAL A 1 81 ? 26.182 -3.658 -27.527 1.00 81.12 81 VAL A O 1
ATOM 708 N N . LYS A 1 82 ? 26.039 -5.110 -25.822 1.00 75.81 82 LYS A N 1
ATOM 709 C CA . LYS A 1 82 ? 27.490 -5.318 -25.710 1.00 75.81 82 LYS A CA 1
ATOM 710 C C . LYS A 1 82 ? 27.962 -6.199 -26.866 1.00 75.81 82 LYS A C 1
ATOM 712 O O . LYS A 1 82 ? 27.543 -7.351 -26.946 1.00 75.81 82 LYS A O 1
ATOM 717 N N . GLU A 1 83 ? 28.828 -5.683 -27.730 1.00 78.38 83 GLU A N 1
ATOM 718 C CA . GLU A 1 83 ? 29.527 -6.511 -28.717 1.00 78.38 83 GLU A CA 1
ATOM 719 C C . GLU A 1 83 ? 30.757 -7.163 -28.069 1.00 78.38 83 GLU A C 1
ATOM 721 O O . GLU A 1 83 ? 31.411 -6.556 -27.221 1.00 78.38 83 GLU A O 1
ATOM 726 N N . GLY A 1 84 ? 31.098 -8.392 -28.473 1.00 75.62 84 GLY A N 1
ATOM 727 C CA . GLY A 1 84 ? 32.266 -9.144 -27.983 1.00 75.62 84 GLY A CA 1
ATOM 728 C C . GLY A 1 84 ? 33.616 -8.602 -28.469 1.00 75.62 84 GLY A C 1
ATOM 729 O O . GLY A 1 84 ? 34.553 -9.369 -28.665 1.00 75.62 84 GLY A O 1
ATOM 730 N N . ARG A 1 85 ? 33.703 -7.295 -28.729 1.00 74.56 85 ARG A N 1
ATOM 731 C CA . ARG A 1 85 ? 34.913 -6.623 -29.196 1.00 74.56 85 ARG A CA 1
ATOM 732 C C . ARG A 1 85 ? 35.695 -6.099 -27.989 1.00 74.56 85 ARG A C 1
ATOM 734 O O . ARG A 1 85 ? 35.084 -5.494 -27.100 1.00 74.56 85 ARG A O 1
ATOM 741 N N . PRO A 1 86 ? 37.027 -6.283 -27.939 1.00 66.88 86 PRO A N 1
ATOM 742 C CA . PRO A 1 86 ? 37.837 -5.604 -26.936 1.00 66.88 86 PRO A CA 1
ATOM 743 C C . PRO A 1 86 ? 37.635 -4.086 -27.074 1.00 66.88 86 PRO A C 1
ATOM 745 O O . PRO A 1 86 ? 37.538 -3.567 -28.184 1.00 66.88 86 PRO A O 1
ATOM 748 N N . CYS A 1 87 ? 37.513 -3.386 -25.942 1.00 64.75 87 CYS A N 1
ATOM 749 C CA . CYS A 1 87 ? 37.298 -1.933 -25.875 1.00 64.75 87 CYS A CA 1
ATOM 750 C C . CYS A 1 87 ? 35.979 -1.403 -26.494 1.00 64.75 87 CYS A C 1
ATOM 752 O O . CYS A 1 87 ? 35.913 -0.233 -26.857 1.00 64.75 87 CYS A O 1
ATOM 754 N N . PHE A 1 88 ? 34.911 -2.214 -26.571 1.00 65.75 88 PHE A N 1
ATOM 755 C CA . PHE A 1 88 ? 33.602 -1.815 -27.136 1.00 65.75 88 PHE A CA 1
ATOM 756 C C . PHE A 1 88 ? 33.018 -0.509 -26.561 1.00 65.75 88 PHE A C 1
ATOM 758 O O . PHE A 1 88 ? 32.421 0.287 -27.281 1.00 65.75 88 PHE A O 1
ATOM 765 N N . LEU A 1 89 ? 33.198 -0.281 -25.261 1.00 71.12 89 LEU A N 1
ATOM 766 C CA . LEU A 1 89 ? 32.913 0.996 -24.621 1.00 71.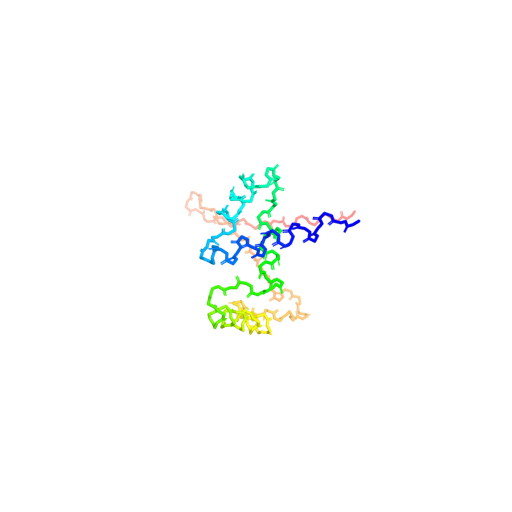12 89 LEU A CA 1
ATOM 767 C C . LEU A 1 89 ? 34.067 1.302 -23.670 1.00 71.12 89 LEU A C 1
ATOM 769 O O . LEU A 1 89 ? 34.064 0.860 -22.523 1.00 71.12 89 LEU A O 1
ATOM 773 N N . PHE A 1 90 ? 35.076 2.002 -24.178 1.00 69.06 90 PHE A N 1
ATOM 774 C CA . PHE A 1 90 ? 36.240 2.416 -23.405 1.00 69.06 90 PHE A CA 1
ATOM 775 C C . PHE A 1 90 ? 36.198 3.930 -23.204 1.00 69.06 90 PHE A C 1
ATOM 777 O O . PHE A 1 90 ? 36.189 4.690 -24.171 1.00 69.06 90 PHE A O 1
ATOM 784 N N . HIS A 1 91 ? 36.124 4.363 -21.947 1.00 70.25 91 HIS A N 1
ATOM 785 C CA . HIS A 1 91 ? 36.243 5.767 -21.577 1.00 70.25 91 HIS A CA 1
ATOM 786 C C . HIS A 1 91 ? 37.620 5.985 -20.953 1.00 70.25 91 HIS A C 1
ATOM 788 O O . HIS A 1 91 ? 37.982 5.282 -20.012 1.00 70.25 91 HIS A O 1
ATOM 794 N N . ILE A 1 92 ? 38.382 6.932 -21.499 1.00 66.94 92 ILE A N 1
ATOM 795 C CA . ILE A 1 92 ? 39.667 7.355 -20.944 1.00 66.94 92 ILE A CA 1
ATOM 796 C C . ILE A 1 92 ? 39.445 8.711 -20.288 1.00 66.94 92 ILE A C 1
ATOM 798 O O . ILE A 1 92 ? 39.378 9.733 -20.972 1.00 66.94 92 ILE A O 1
ATOM 802 N N . ASP A 1 93 ? 39.344 8.716 -18.964 1.00 58.56 93 ASP A N 1
ATOM 803 C CA . ASP A 1 93 ? 39.352 9.945 -18.182 1.00 58.56 93 ASP A CA 1
ATOM 804 C C . ASP A 1 93 ? 40.756 10.559 -18.244 1.00 58.56 93 ASP A C 1
ATOM 806 O O . ASP A 1 93 ? 41.711 10.016 -17.690 1.00 58.56 93 ASP A O 1
ATOM 810 N N . THR A 1 94 ? 40.906 11.686 -18.944 1.00 58.44 94 THR A N 1
ATOM 811 C CA . THR A 1 94 ? 42.144 12.477 -18.906 1.00 58.44 94 THR A CA 1
ATOM 812 C C . THR A 1 94 ? 41.914 13.715 -18.059 1.00 58.44 94 THR A C 1
ATOM 814 O O . THR A 1 94 ? 41.063 14.543 -18.385 1.00 58.44 94 THR A O 1
ATOM 817 N N . ILE A 1 95 ? 42.698 13.876 -16.996 1.00 65.19 95 ILE A N 1
ATOM 818 C CA . ILE A 1 95 ? 42.714 15.123 -16.234 1.00 65.19 95 ILE A CA 1
ATOM 819 C C . ILE A 1 95 ? 43.690 16.066 -16.941 1.00 65.19 95 ILE A C 1
ATOM 821 O O . ILE A 1 95 ? 44.882 15.774 -17.060 1.00 65.19 95 ILE A O 1
ATOM 825 N N . VAL A 1 96 ? 43.184 17.194 -17.439 1.00 61.78 96 VAL A N 1
ATOM 826 C CA . VAL A 1 96 ? 44.010 18.246 -18.046 1.00 61.78 96 VAL A CA 1
ATOM 827 C C . VAL A 1 96 ? 44.279 19.317 -16.998 1.00 61.78 96 VAL A C 1
ATOM 829 O O . VAL A 1 96 ? 43.345 19.934 -16.491 1.00 61.78 96 VAL A O 1
ATOM 832 N N . ILE A 1 97 ? 45.555 19.554 -16.698 1.00 65.25 97 ILE A N 1
ATOM 833 C CA . ILE A 1 97 ? 45.999 20.630 -15.810 1.00 65.25 97 ILE A CA 1
ATOM 834 C C . ILE A 1 97 ? 46.740 21.668 -16.656 1.00 65.25 97 ILE A C 1
ATOM 836 O O . ILE A 1 97 ? 47.646 21.336 -17.425 1.00 65.25 97 ILE A O 1
ATOM 840 N N . TYR A 1 98 ? 46.344 22.929 -16.508 1.00 60.31 98 TYR A N 1
ATOM 841 C CA . TYR A 1 98 ? 47.036 24.075 -17.090 1.00 60.31 98 TYR A CA 1
ATOM 842 C C . 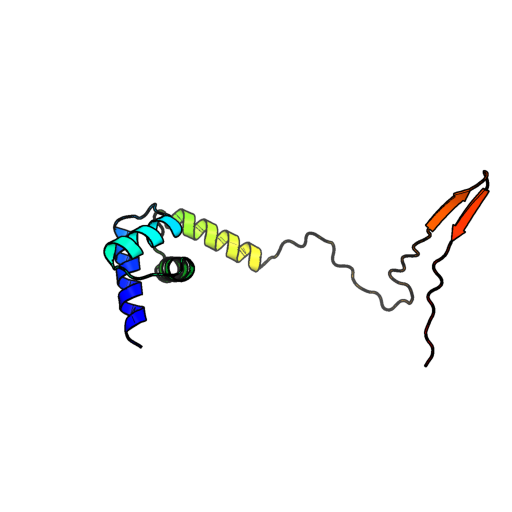TYR A 1 98 ? 47.909 24.711 -16.010 1.00 60.31 98 TYR A C 1
ATOM 844 O O . TYR A 1 98 ? 47.390 25.168 -14.993 1.00 60.31 98 TYR A O 1
ATOM 852 N N . TRP A 1 99 ? 49.225 24.722 -16.215 1.00 51.66 99 TRP A N 1
ATOM 853 C CA . TRP A 1 99 ? 50.168 25.382 -15.313 1.00 51.66 99 TRP A CA 1
ATOM 854 C C . TRP A 1 99 ? 51.284 26.035 -16.131 1.00 51.66 99 TRP A C 1
ATOM 856 O O . TRP A 1 99 ? 51.840 25.398 -17.022 1.00 51.66 99 TRP A O 1
ATOM 866 N N . ASP A 1 100 ? 51.557 27.312 -15.852 1.00 59.53 100 ASP A N 1
ATOM 867 C CA . ASP A 1 100 ? 52.579 28.134 -16.519 1.00 59.53 100 ASP A CA 1
ATOM 868 C C . ASP A 1 100 ? 52.506 28.130 -18.061 1.00 59.53 100 ASP A C 1
ATOM 870 O O . ASP A 1 100 ? 53.458 27.811 -18.767 1.00 59.53 100 ASP A O 1
ATOM 874 N N . SER A 1 101 ? 51.318 28.414 -18.608 1.00 64.25 101 SER A N 1
ATOM 875 C CA . SER A 1 101 ? 51.045 28.447 -20.061 1.00 64.25 101 SER A CA 1
ATOM 876 C C . SER A 1 101 ? 51.296 27.127 -20.819 1.00 64.25 101 SER A C 1
ATOM 878 O O . SER A 1 101 ? 51.101 27.064 -22.033 1.00 64.25 101 SER A O 1
ATOM 880 N N . LEU A 1 102 ? 51.653 26.046 -20.116 1.00 54.41 102 LEU A N 1
ATOM 881 C CA . LEU A 1 102 ? 51.912 24.716 -20.660 1.00 54.41 102 LEU A CA 1
ATOM 882 C C . LEU A 1 102 ? 50.772 23.757 -20.291 1.00 54.41 102 LEU A C 1
ATOM 884 O O . LEU A 1 102 ? 50.373 23.613 -19.133 1.00 54.41 102 LEU A O 1
ATOM 888 N N . LYS A 1 103 ? 50.232 23.069 -21.301 1.00 60.12 103 LYS A N 1
ATOM 889 C CA . LYS A 1 103 ? 49.170 22.070 -21.126 1.00 60.12 103 LYS A CA 1
ATOM 890 C C . LYS A 1 103 ? 49.787 20.721 -20.751 1.00 60.12 103 LYS A C 1
ATOM 892 O O . LYS A 1 103 ? 50.464 20.113 -21.579 1.00 60.12 103 LYS A O 1
ATOM 897 N N . ARG A 1 104 ? 49.516 20.212 -19.543 1.00 60.84 104 ARG A N 1
ATOM 898 C CA . ARG A 1 104 ? 49.896 18.849 -19.125 1.00 60.84 104 ARG A CA 1
ATOM 899 C C . ARG A 1 104 ? 48.654 17.965 -19.014 1.00 60.84 104 ARG A C 1
ATOM 901 O O . ARG A 1 104 ? 47.676 18.326 -18.363 1.00 60.84 104 ARG A O 1
ATOM 908 N N . SER A 1 105 ? 48.698 16.804 -19.664 1.00 56.47 105 SER A N 1
ATOM 909 C CA . SER A 1 105 ? 47.629 15.798 -19.612 1.00 56.47 105 SER A CA 1
ATOM 910 C C . SER A 1 105 ? 48.096 14.639 -18.738 1.00 56.47 105 SER A C 1
ATOM 912 O O . SER A 1 105 ? 49.094 14.001 -19.066 1.00 56.47 105 SER A O 1
ATOM 914 N N . ILE A 1 106 ? 47.413 14.392 -17.619 1.00 63.62 106 ILE A N 1
ATOM 915 C CA . ILE A 1 106 ? 47.718 13.277 -16.717 1.00 63.62 106 ILE A CA 1
ATOM 916 C C . ILE A 1 106 ? 46.752 12.144 -17.049 1.00 63.62 106 ILE A C 1
ATOM 918 O O . ILE A 1 106 ? 45.538 12.280 -16.881 1.00 63.62 106 ILE A O 1
ATOM 922 N N . LEU A 1 107 ? 47.301 11.031 -17.530 1.00 57.19 107 LEU A N 1
ATOM 923 C CA . LEU A 1 107 ? 46.568 9.778 -17.653 1.00 57.19 107 LEU A CA 1
ATOM 924 C C . LEU A 1 107 ? 46.644 9.050 -16.302 1.00 57.19 107 LEU A C 1
ATOM 926 O O . LEU A 1 107 ? 47.755 8.801 -15.825 1.00 57.19 107 LEU A O 1
ATOM 930 N N . PRO A 1 108 ? 45.509 8.712 -15.663 1.00 57.56 108 PRO A N 1
ATOM 931 C CA . PRO A 1 108 ? 45.522 7.844 -14.501 1.00 57.56 108 PRO A CA 1
ATOM 932 C C . PRO A 1 108 ? 46.046 6.474 -14.937 1.00 57.56 108 PRO A C 1
ATOM 934 O O . PRO A 1 108 ? 45.420 5.753 -15.712 1.00 57.56 108 PRO A O 1
ATOM 937 N N . GLN A 1 109 ? 47.240 6.141 -14.468 1.00 48.78 109 GLN A N 1
ATOM 938 C CA . GLN A 1 109 ? 47.843 4.827 -14.628 1.00 48.78 109 GLN A CA 1
ATOM 939 C C . GLN A 1 109 ? 47.040 3.841 -13.773 1.00 48.78 109 GLN A C 1
ATOM 941 O O . GLN A 1 109 ? 46.984 3.967 -12.551 1.00 48.78 109 GLN A O 1
ATOM 946 N N . TRP A 1 110 ? 46.374 2.883 -14.417 1.00 46.56 110 TRP A N 1
ATOM 947 C CA . TRP A 1 110 ? 45.690 1.793 -13.731 1.00 46.56 110 TRP A CA 1
ATOM 948 C C . TRP A 1 110 ? 46.759 0.816 -13.253 1.00 46.56 110 TRP A C 1
ATOM 950 O O . TRP A 1 110 ? 47.249 -0.006 -14.029 1.00 46.56 110 TRP A O 1
ATOM 960 N N . THR A 1 111 ? 47.167 0.922 -11.991 1.00 41.44 111 THR A N 1
ATOM 961 C CA . THR A 1 111 ? 48.064 -0.059 -11.382 1.00 41.44 111 THR A CA 1
ATOM 962 C C . THR A 1 111 ? 47.340 -1.401 -11.359 1.00 41.44 111 THR A C 1
ATOM 964 O O . THR A 1 111 ? 46.448 -1.635 -10.545 1.00 41.44 111 THR A O 1
ATOM 967 N N . THR A 1 112 ? 47.688 -2.281 -12.293 1.00 45.69 112 THR A N 1
ATOM 968 C CA . THR A 1 112 ? 47.300 -3.686 -12.217 1.00 45.69 112 THR A CA 1
ATOM 969 C C . THR A 1 112 ? 48.160 -4.279 -11.111 1.00 45.69 112 THR A C 1
ATOM 971 O O . THR A 1 112 ? 49.358 -4.467 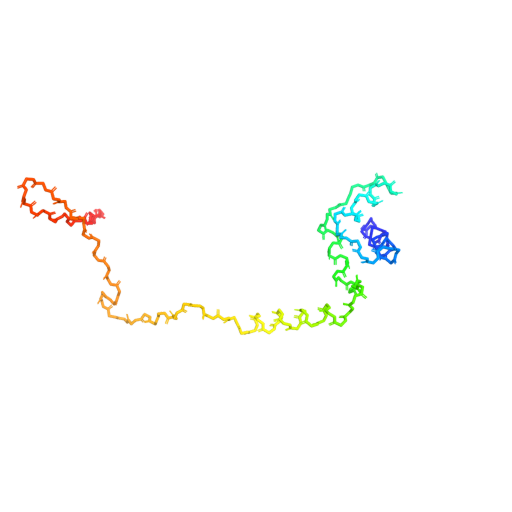-11.305 1.00 45.69 112 THR A O 1
ATOM 974 N N . LEU A 1 113 ? 47.586 -4.501 -9.925 1.00 40.47 113 LEU A N 1
ATOM 975 C CA . LEU A 1 113 ? 48.206 -5.370 -8.927 1.00 40.47 113 LEU A CA 1
ATOM 976 C C . LEU A 1 113 ? 48.201 -6.784 -9.517 1.00 40.47 113 LEU A C 1
ATOM 978 O O . LEU A 1 113 ? 47.206 -7.502 -9.434 1.00 40.47 113 LEU A O 1
ATOM 982 N N . ALA A 1 114 ? 49.290 -7.122 -10.206 1.00 40.19 114 ALA A N 1
ATOM 983 C CA . ALA A 1 114 ? 49.644 -8.498 -10.493 1.00 40.19 114 ALA A CA 1
ATOM 984 C C . ALA A 1 114 ? 49.948 -9.198 -9.160 1.00 40.19 114 ALA A C 1
ATOM 986 O O . ALA A 1 114 ? 50.544 -8.596 -8.265 1.00 40.19 114 ALA A O 1
ATOM 987 N N . SER A 1 115 ? 49.422 -10.417 -9.057 1.00 37.31 115 SER A N 1
ATOM 988 C CA . SER A 1 115 ? 49.454 -11.332 -7.914 1.00 37.31 115 SER A CA 1
ATOM 989 C C . SER A 1 115 ? 50.838 -11.602 -7.340 1.00 37.31 115 SER A C 1
ATOM 991 O O . SER A 1 115 ? 51.818 -11.563 -8.113 1.00 37.31 115 SER A O 1
#